Protein AF-A0A538NDC1-F1 (afdb_monomer_lite)

Sequence (71 aa):
MTEPLRKLIMRKCDGGELKQCAIAEGMETLRQDGWRRVAQGKTTIEEVVRVTQTDEVMAETTEEAEPVAAA

Secondary structure (DSSP, 8-state):
--HHHHHHHHTT--HHHHHHHHHHTTPPPHHHHHHHHHHTTSS-HHHHHHHS-------------------

Structure (mmCIF, N/CA/C/O backbone):
data_AF-A0A538NDC1-F1
#
_entry.id   AF-A0A538NDC1-F1
#
loop_
_atom_site.group_PDB
_atom_site.id
_atom_site.type_symbol
_atom_site.label_atom_id
_atom_site.label_alt_id
_atom_site.label_comp_id
_atom_site.label_asym_id
_atom_site.label_entity_id
_atom_site.label_seq_id
_atom_site.pdbx_PDB_ins_code
_atom_site.Cartn_x
_atom_site.Cartn_y
_atom_site.Cartn_z
_atom_site.occupancy
_atom_site.B_iso_or_equiv
_atom_site.auth_seq_id
_atom_site.auth_comp_id
_atom_site.auth_asym_id
_atom_site.auth_atom_id
_atom_site.pdbx_PDB_model_num
ATOM 1 N N . MET A 1 1 ? 14.267 -7.727 -0.587 1.00 69.69 1 MET A N 1
ATOM 2 C CA . MET A 1 1 ? 14.679 -6.567 -1.404 1.00 69.69 1 MET A CA 1
ATOM 3 C C . MET A 1 1 ? 15.014 -7.083 -2.785 1.00 69.69 1 MET A C 1
ATOM 5 O O . MET A 1 1 ? 15.835 -7.990 -2.870 1.00 69.69 1 MET A O 1
ATOM 9 N N . THR A 1 2 ? 14.336 -6.588 -3.817 1.00 91.00 2 THR A N 1
ATOM 10 C CA . THR A 1 2 ? 14.543 -7.051 -5.192 1.00 91.00 2 THR A CA 1
ATOM 11 C C . THR A 1 2 ? 15.710 -6.305 -5.838 1.00 91.00 2 THR A C 1
ATOM 13 O O . THR A 1 2 ? 16.101 -5.219 -5.397 1.00 91.00 2 THR A O 1
ATOM 16 N N . GLU A 1 3 ? 16.314 -6.911 -6.858 1.00 91.75 3 GLU A N 1
ATOM 17 C CA . GLU A 1 3 ? 17.452 -6.319 -7.567 1.00 91.75 3 GLU A CA 1
ATOM 18 C C . GLU A 1 3 ? 17.117 -4.990 -8.274 1.00 91.75 3 GLU A C 1
ATOM 20 O O . GLU A 1 3 ? 17.950 -4.082 -8.208 1.00 91.75 3 GLU A O 1
ATOM 25 N N . PRO A 1 4 ? 15.926 -4.799 -8.884 1.00 90.88 4 PRO A N 1
ATOM 26 C CA . PRO A 1 4 ? 15.520 -3.502 -9.429 1.00 90.88 4 PRO A CA 1
ATOM 27 C C . PRO A 1 4 ? 15.529 -2.388 -8.375 1.00 90.88 4 PRO A C 1
ATOM 29 O O . PRO A 1 4 ? 16.152 -1.346 -8.582 1.00 90.88 4 PRO A O 1
ATOM 32 N N . LEU A 1 5 ? 14.943 -2.642 -7.201 1.00 92.12 5 LEU A N 1
ATOM 33 C CA . LEU A 1 5 ? 14.886 -1.667 -6.112 1.00 92.12 5 LEU A CA 1
ATOM 34 C C . LEU A 1 5 ? 16.289 -1.330 -5.581 1.00 92.12 5 LEU A C 1
ATOM 36 O O . LEU A 1 5 ? 16.603 -0.167 -5.334 1.00 92.12 5 LEU A O 1
ATOM 40 N N . ARG A 1 6 ? 17.171 -2.336 -5.459 1.00 91.81 6 ARG A N 1
ATOM 41 C CA . ARG A 1 6 ? 18.568 -2.140 -5.030 1.00 91.81 6 ARG A CA 1
ATOM 42 C C . A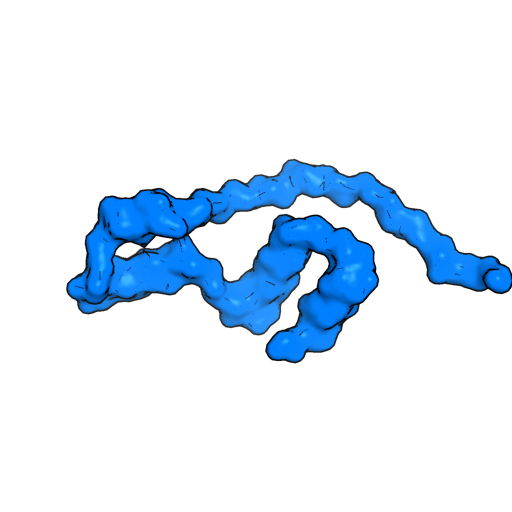RG A 1 6 ? 19.304 -1.165 -5.949 1.00 91.81 6 ARG A C 1
ATOM 44 O O . ARG A 1 6 ? 20.024 -0.295 -5.461 1.00 91.81 6 ARG A O 1
ATOM 51 N N . LYS A 1 7 ? 19.122 -1.294 -7.266 1.00 93.00 7 LYS A N 1
ATOM 52 C CA . LYS A 1 7 ? 19.758 -0.410 -8.254 1.00 93.00 7 LYS A CA 1
ATOM 53 C C . LYS A 1 7 ? 19.290 1.036 -8.101 1.00 93.00 7 LYS A C 1
ATOM 55 O O . LYS A 1 7 ? 20.128 1.932 -8.125 1.00 93.00 7 LYS A O 1
ATOM 60 N N . LEU A 1 8 ? 17.991 1.261 -7.900 1.00 92.00 8 LEU A N 1
ATOM 61 C CA . LEU A 1 8 ? 17.439 2.604 -7.682 1.00 92.00 8 LEU A CA 1
ATOM 62 C C . LEU A 1 8 ? 17.978 3.239 -6.392 1.00 92.00 8 LEU A C 1
ATOM 64 O O . LEU A 1 8 ? 18.375 4.402 -6.395 1.00 92.00 8 LEU A O 1
ATOM 68 N N . ILE A 1 9 ? 18.103 2.455 -5.316 1.00 91.38 9 ILE A N 1
ATOM 69 C CA . ILE A 1 9 ? 18.702 2.921 -4.054 1.00 91.38 9 ILE A CA 1
ATOM 70 C C . ILE A 1 9 ? 20.163 3.339 -4.266 1.00 91.38 9 ILE A C 1
ATOM 72 O O . ILE A 1 9 ? 20.572 4.407 -3.814 1.00 91.38 9 ILE A O 1
ATOM 76 N N . MET A 1 10 ? 20.955 2.528 -4.977 1.00 93.94 10 MET A N 1
ATOM 77 C CA . MET A 1 10 ? 22.360 2.853 -5.264 1.00 93.94 10 MET A CA 1
ATOM 78 C C . MET A 1 10 ? 22.511 4.112 -6.124 1.00 93.94 10 MET A C 1
ATOM 80 O O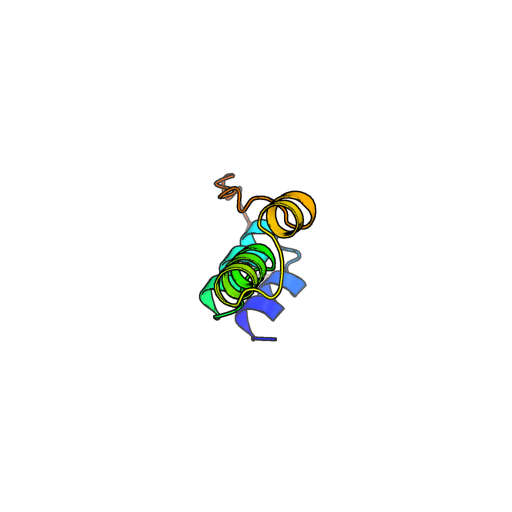 . MET A 1 10 ? 23.480 4.849 -5.958 1.00 93.94 10 MET A O 1
ATOM 84 N N . ARG A 1 11 ? 21.542 4.380 -7.005 1.00 93.31 11 ARG A N 1
ATOM 85 C CA . ARG A 1 11 ? 21.480 5.593 -7.830 1.00 93.31 11 ARG A CA 1
ATOM 86 C C . ARG A 1 11 ? 20.935 6.817 -7.087 1.00 93.31 11 ARG A C 1
ATOM 88 O O . ARG A 1 11 ? 20.972 7.900 -7.656 1.00 93.31 11 ARG A O 1
ATOM 95 N N . LYS A 1 12 ? 20.478 6.667 -5.835 1.00 90.06 12 LYS A N 1
ATOM 96 C CA . LYS A 1 12 ? 19.817 7.722 -5.045 1.00 90.06 12 LYS A CA 1
ATOM 97 C C . LYS A 1 12 ? 18.611 8.339 -5.770 1.00 90.06 12 LYS A C 1
ATOM 99 O O . LYS A 1 12 ? 18.402 9.545 -5.688 1.00 90.06 12 LYS A O 1
ATOM 104 N N . CYS A 1 13 ? 17.842 7.497 -6.462 1.00 88.12 13 CYS A N 1
ATOM 105 C CA . CYS A 1 13 ? 16.559 7.872 -7.050 1.00 88.12 13 CYS A CA 1
ATOM 106 C C . CYS A 1 13 ? 15.606 8.439 -5.989 1.00 88.12 13 CYS A C 1
ATOM 108 O O . CYS A 1 13 ? 15.733 8.131 -4.797 1.00 88.12 13 CYS A O 1
ATOM 110 N N . ASP A 1 14 ? 14.651 9.260 -6.419 1.00 91.12 14 ASP A N 1
ATOM 111 C CA . ASP A 1 14 ? 13.693 9.877 -5.513 1.00 91.12 14 ASP A CA 1
ATOM 112 C C . ASP A 1 14 ? 12.747 8.840 -4.876 1.00 91.12 14 ASP A C 1
ATOM 114 O O . ASP A 1 14 ? 12.623 7.680 -5.289 1.00 91.12 14 ASP A O 1
ATOM 118 N N . GLY A 1 15 ? 12.072 9.267 -3.809 1.00 87.38 15 GLY A N 1
ATOM 119 C CA . GLY A 1 15 ? 11.159 8.404 -3.064 1.00 87.38 15 GLY A CA 1
ATOM 120 C C . GLY A 1 15 ? 9.946 7.942 -3.880 1.00 87.38 15 GLY A C 1
ATOM 121 O O . GLY A 1 15 ? 9.411 6.868 -3.599 1.00 87.38 15 GLY A O 1
ATOM 122 N N . GLY A 1 16 ? 9.523 8.714 -4.882 1.00 87.75 16 GLY A N 1
ATOM 123 C CA . GLY A 1 16 ? 8.433 8.378 -5.792 1.00 87.75 16 GLY A CA 1
ATOM 124 C C . GLY A 1 16 ? 8.813 7.234 -6.725 1.00 87.75 16 GLY A C 1
ATOM 125 O O . GLY A 1 16 ? 8.100 6.228 -6.760 1.00 87.75 16 GLY A O 1
ATOM 126 N N . GLU A 1 17 ? 9.964 7.325 -7.395 1.00 88.62 17 GLU A N 1
ATOM 127 C CA . GLU A 1 17 ? 10.511 6.246 -8.233 1.00 88.62 17 GLU A CA 1
ATOM 128 C C . GLU A 1 17 ? 10.699 4.945 -7.437 1.00 88.62 17 GLU A C 1
ATOM 130 O O . GLU A 1 17 ? 10.295 3.860 -7.871 1.00 88.62 17 GLU A O 1
ATOM 135 N N . LEU A 1 18 ? 11.251 5.046 -6.222 1.00 90.81 18 LEU A N 1
ATOM 136 C CA . LEU A 1 18 ? 11.413 3.899 -5.326 1.00 90.81 18 LEU A CA 1
ATOM 137 C C . LEU A 1 18 ? 10.068 3.285 -4.925 1.00 90.81 18 LEU A C 1
ATOM 139 O O . LEU A 1 18 ? 9.925 2.061 -4.928 1.00 90.81 18 LEU A O 1
ATOM 143 N N . LYS A 1 19 ? 9.072 4.118 -4.603 1.00 89.75 19 LYS A N 1
ATOM 144 C CA . LYS A 1 19 ? 7.721 3.673 -4.242 1.00 89.75 19 LYS A CA 1
ATOM 145 C C . LYS A 1 19 ? 7.034 2.970 -5.410 1.00 89.75 19 LYS A C 1
ATOM 147 O O . LYS A 1 19 ? 6.459 1.903 -5.211 1.00 89.75 19 LYS A O 1
ATOM 152 N N . GLN A 1 20 ? 7.102 3.530 -6.616 1.00 90.00 20 GLN A N 1
ATOM 153 C CA . GLN A 1 20 ? 6.504 2.929 -7.809 1.00 90.00 20 GLN A CA 1
ATOM 154 C C . GLN A 1 20 ? 7.133 1.571 -8.127 1.00 90.00 20 GLN A C 1
ATOM 156 O O . GLN A 1 20 ? 6.410 0.597 -8.335 1.00 90.00 20 GLN A O 1
ATOM 161 N N . CYS A 1 21 ? 8.466 1.480 -8.091 1.00 91.81 21 CYS A N 1
ATOM 162 C CA . CYS A 1 21 ? 9.168 0.214 -8.282 1.00 91.81 21 CYS A CA 1
ATOM 163 C C . CYS A 1 21 ? 8.786 -0.809 -7.204 1.00 91.81 21 CYS A C 1
ATOM 165 O O . CYS A 1 21 ? 8.472 -1.949 -7.533 1.00 91.81 21 CYS A O 1
ATOM 167 N N . ALA A 1 22 ? 8.733 -0.407 -5.931 1.00 92.19 22 ALA A N 1
ATOM 168 C CA . ALA A 1 22 ? 8.325 -1.288 -4.840 1.00 92.19 22 ALA A CA 1
ATOM 169 C C . ALA A 1 22 ? 6.911 -1.858 -5.049 1.00 92.19 22 ALA A C 1
ATOM 171 O O . ALA A 1 22 ? 6.713 -3.062 -4.890 1.00 92.19 22 ALA A O 1
ATOM 172 N N . ILE A 1 23 ? 5.948 -1.019 -5.447 1.00 92.19 23 ILE A N 1
ATOM 173 C CA . ILE A 1 23 ? 4.567 -1.447 -5.718 1.00 92.19 23 ILE A CA 1
ATOM 174 C C . ILE A 1 23 ? 4.511 -2.392 -6.926 1.00 92.19 23 ILE A C 1
ATOM 176 O O . ILE A 1 23 ? 3.852 -3.428 -6.856 1.00 92.19 23 ILE A O 1
ATOM 180 N N . ALA A 1 24 ? 5.223 -2.078 -8.013 1.00 90.62 24 ALA A N 1
ATOM 181 C CA . ALA A 1 24 ? 5.284 -2.929 -9.205 1.00 90.62 24 ALA A CA 1
ATOM 182 C C . ALA A 1 24 ? 5.883 -4.316 -8.909 1.00 90.62 24 ALA A C 1
ATOM 184 O O . ALA A 1 24 ? 5.459 -5.317 -9.481 1.00 90.62 24 ALA A O 1
ATOM 185 N N . GLU A 1 25 ? 6.821 -4.382 -7.966 1.00 92.19 25 GLU A N 1
ATOM 186 C CA . GLU A 1 25 ? 7.446 -5.617 -7.482 1.00 92.19 25 GLU A CA 1
ATOM 187 C C . GLU A 1 25 ? 6.594 -6.346 -6.419 1.00 92.19 25 GLU A C 1
ATOM 189 O O . GLU A 1 25 ? 7.036 -7.336 -5.833 1.00 92.19 25 GLU A O 1
ATOM 194 N N . GLY A 1 26 ? 5.367 -5.876 -6.160 1.00 91.69 26 GLY A N 1
ATOM 195 C CA . GLY A 1 26 ? 4.387 -6.533 -5.294 1.00 91.69 26 GLY A CA 1
ATOM 196 C C . GLY A 1 26 ? 4.422 -6.108 -3.826 1.00 91.69 26 GLY A C 1
ATOM 197 O O . GLY A 1 26 ? 3.807 -6.776 -2.993 1.00 91.69 26 GLY A O 1
ATOM 198 N N . MET A 1 27 ? 5.124 -5.026 -3.473 1.00 93.44 27 MET A N 1
ATOM 199 C CA . MET A 1 27 ? 5.030 -4.456 -2.127 1.00 93.44 27 MET A CA 1
ATOM 200 C C . MET A 1 27 ? 3.716 -3.690 -1.949 1.00 93.44 27 MET A C 1
ATOM 202 O O . MET A 1 27 ? 3.253 -2.987 -2.843 1.00 93.44 27 MET A O 1
ATOM 206 N N . GLU A 1 28 ? 3.134 -3.799 -0.759 1.00 91.62 28 GLU A N 1
ATOM 207 C CA . GLU A 1 28 ? 1.900 -3.108 -0.388 1.00 91.62 28 GLU A CA 1
ATOM 208 C C . GLU A 1 28 ? 2.226 -1.831 0.399 1.00 91.62 28 GLU A C 1
ATOM 210 O O . GLU A 1 28 ? 3.107 -1.826 1.264 1.00 91.62 28 GLU A O 1
ATOM 215 N N . THR A 1 29 ? 1.526 -0.732 0.108 1.00 93.56 29 THR A N 1
ATOM 216 C CA . THR A 1 29 ? 1.694 0.511 0.875 1.00 93.56 29 THR A CA 1
ATOM 217 C C . THR A 1 29 ? 1.019 0.401 2.241 1.00 93.56 29 THR A C 1
ATOM 219 O O . THR A 1 29 ? 0.060 -0.348 2.432 1.00 93.56 29 THR A O 1
ATOM 222 N N . LEU A 1 30 ? 1.463 1.209 3.210 1.00 94.38 30 LEU A N 1
ATOM 223 C CA . LEU A 1 30 ? 0.826 1.252 4.532 1.00 94.38 30 LEU A CA 1
ATOM 224 C C . LEU A 1 30 ? -0.661 1.644 4.443 1.00 94.38 30 LEU A C 1
ATOM 226 O O . LEU A 1 30 ? -1.477 1.166 5.227 1.00 94.38 30 LEU A O 1
ATOM 230 N N . ARG A 1 31 ? -1.024 2.491 3.471 1.00 93.94 31 ARG A N 1
ATOM 231 C CA . ARG A 1 31 ? -2.415 2.881 3.212 1.00 93.94 31 ARG A CA 1
ATOM 232 C C . ARG A 1 31 ? -3.244 1.709 2.686 1.00 93.94 31 ARG A C 1
ATOM 234 O O . ARG A 1 31 ? -4.356 1.507 3.165 1.00 93.94 31 ARG A O 1
ATOM 241 N N . GLN A 1 32 ? -2.707 0.925 1.751 1.00 94.62 32 GLN A N 1
ATOM 242 C CA . GLN A 1 32 ? -3.360 -0.286 1.239 1.00 94.62 32 GLN A CA 1
ATOM 243 C C . GLN A 1 32 ? -3.579 -1.326 2.352 1.00 94.62 32 GLN A C 1
ATOM 245 O O . GLN A 1 32 ? -4.705 -1.797 2.535 1.00 94.62 32 GLN A O 1
ATOM 250 N N . ASP A 1 33 ? -2.554 -1.589 3.171 1.00 95.81 33 ASP A N 1
ATOM 251 C CA . ASP A 1 33 ? -2.671 -2.486 4.329 1.00 95.81 33 ASP A CA 1
ATOM 252 C C . ASP A 1 33 ? -3.687 -1.959 5.358 1.00 95.81 33 ASP A C 1
ATOM 254 O O . ASP A 1 33 ? -4.508 -2.713 5.883 1.00 95.81 33 ASP A O 1
ATOM 258 N N . GLY A 1 34 ? -3.708 -0.646 5.598 1.00 96.00 34 GLY A N 1
ATOM 259 C CA . GLY A 1 34 ? -4.705 0.004 6.447 1.00 96.00 34 GLY A CA 1
ATOM 260 C C . GLY A 1 34 ? -6.137 -0.306 6.007 1.00 96.00 34 GLY A C 1
ATOM 261 O O . GLY A 1 34 ? -6.946 -0.769 6.813 1.00 96.00 34 GLY A O 1
ATOM 262 N N . TRP A 1 35 ? -6.447 -0.144 4.718 1.00 96.81 35 TRP A N 1
ATOM 263 C CA . TRP A 1 35 ? -7.772 -0.472 4.178 1.00 96.81 35 TRP A CA 1
ATOM 264 C C . TRP A 1 35 ? -8.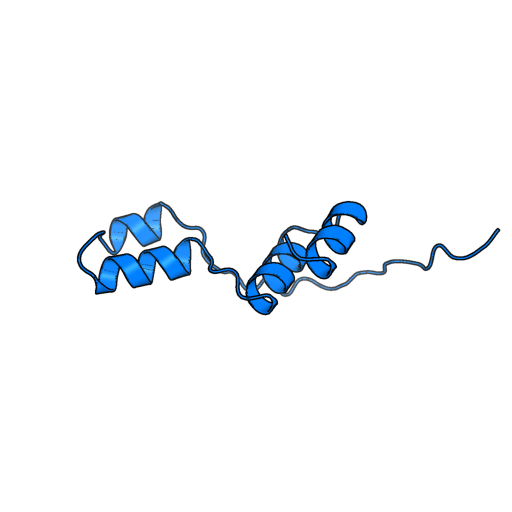125 -1.951 4.320 1.00 96.81 35 TRP A C 1
ATOM 266 O O . TRP A 1 35 ? -9.256 -2.293 4.678 1.00 96.81 35 TRP A O 1
ATOM 276 N N . ARG A 1 36 ? -7.152 -2.840 4.111 1.00 97.12 36 ARG A N 1
ATOM 277 C CA . ARG A 1 36 ? -7.328 -4.278 4.333 1.00 97.12 36 ARG A CA 1
ATOM 278 C C . ARG A 1 36 ? -7.685 -4.579 5.790 1.00 97.12 36 ARG A C 1
ATOM 280 O O . ARG A 1 36 ? -8.568 -5.397 6.048 1.00 97.12 36 ARG A O 1
ATOM 287 N N . ARG A 1 37 ? -7.040 -3.912 6.749 1.00 97.44 37 ARG A N 1
ATOM 288 C CA . ARG A 1 37 ? -7.337 -4.061 8.183 1.00 97.44 37 ARG A CA 1
ATOM 289 C C . ARG A 1 37 ? -8.705 -3.497 8.557 1.00 97.44 37 ARG A C 1
ATOM 291 O O . ARG A 1 37 ? -9.376 -4.107 9.389 1.00 97.44 37 ARG A O 1
ATOM 298 N N . VAL A 1 38 ? -9.138 -2.399 7.932 1.00 98.06 38 VAL A N 1
ATOM 299 C CA . VAL A 1 38 ? -10.499 -1.856 8.101 1.00 98.06 38 VAL A CA 1
ATOM 300 C C . VAL A 1 38 ? -11.533 -2.884 7.655 1.00 98.06 38 VAL A C 1
ATOM 302 O O . VAL A 1 38 ? -12.447 -3.196 8.413 1.00 98.06 38 VAL A O 1
ATOM 305 N N . ALA A 1 39 ? -11.353 -3.485 6.475 1.00 97.69 39 ALA A N 1
ATOM 306 C CA . ALA A 1 39 ? -12.259 -4.518 5.966 1.00 97.69 39 ALA A CA 1
ATOM 307 C C . ALA A 1 39 ? -12.329 -5.763 6.873 1.00 97.69 39 ALA A C 1
ATOM 309 O O . ALA A 1 39 ? -13.333 -6.469 6.890 1.00 97.69 39 ALA A O 1
ATOM 310 N N . GLN A 1 40 ? -11.274 -6.024 7.649 1.00 98.06 40 GLN A N 1
ATOM 311 C CA . GLN A 1 40 ? -11.214 -7.105 8.638 1.00 98.06 40 GLN A CA 1
ATOM 312 C C . GLN A 1 40 ? -11.730 -6.697 10.030 1.00 98.06 40 GLN A C 1
ATOM 314 O O . GLN A 1 40 ? -11.694 -7.521 10.942 1.00 98.06 40 GLN A O 1
ATOM 319 N N . GLY A 1 41 ? -12.151 -5.443 10.229 1.00 96.94 41 GLY A N 1
ATOM 320 C CA . GLY A 1 41 ? -12.586 -4.920 11.528 1.00 96.94 41 GLY A CA 1
ATOM 321 C C . GLY A 1 41 ? -11.464 -4.775 12.563 1.00 96.94 41 GLY A C 1
ATOM 322 O O . GLY A 1 41 ? -11.735 -4.774 13.760 1.00 96.94 41 GLY A O 1
ATOM 323 N N . LYS A 1 42 ? -10.198 -4.694 12.129 1.00 98.12 42 LYS A N 1
ATOM 324 C CA . LYS A 1 42 ? -9.016 -4.630 13.015 1.00 98.12 42 LYS A CA 1
ATOM 325 C C . LYS A 1 42 ? -8.536 -3.211 13.322 1.00 98.12 42 LYS A C 1
ATOM 327 O O . LYS A 1 42 ? -7.756 -3.028 14.248 1.00 98.12 42 LYS A O 1
ATOM 332 N N . THR A 1 43 ? -8.945 -2.232 12.523 1.00 97.31 43 THR A N 1
ATOM 333 C CA . THR A 1 43 ? -8.637 -0.804 12.699 1.00 97.31 43 THR A CA 1
ATOM 334 C C . THR A 1 43 ? -9.822 0.030 12.205 1.00 97.31 43 THR A C 1
ATOM 336 O O . THR A 1 43 ? -10.756 -0.523 11.615 1.00 97.31 43 THR A O 1
ATOM 339 N N . THR A 1 44 ? -9.800 1.342 12.438 1.00 97.62 44 THR A N 1
ATOM 340 C CA . THR A 1 44 ? -10.846 2.266 11.986 1.00 97.62 44 THR A CA 1
ATOM 341 C C . THR A 1 44 ? -10.404 3.085 10.779 1.00 97.62 44 THR A C 1
ATOM 343 O O . THR A 1 44 ? -9.214 3.254 10.502 1.00 97.62 44 THR A O 1
ATOM 346 N N . ILE A 1 45 ? -11.384 3.618 10.049 1.00 96.88 45 ILE A N 1
ATOM 347 C CA . ILE A 1 45 ? -11.135 4.487 8.895 1.00 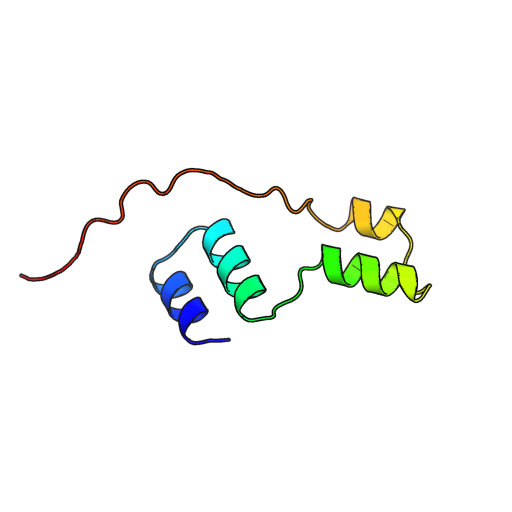96.88 45 ILE A CA 1
ATOM 348 C C . ILE A 1 45 ? -10.358 5.736 9.334 1.00 96.88 45 ILE A C 1
ATOM 350 O O . ILE A 1 45 ? -9.415 6.139 8.654 1.00 96.88 45 ILE A O 1
ATOM 354 N N . GLU A 1 46 ? -10.699 6.321 10.487 1.00 96.88 46 GLU A N 1
ATOM 355 C CA . GLU A 1 46 ? -10.018 7.509 11.012 1.00 96.88 46 GLU A CA 1
ATOM 356 C C . GLU A 1 46 ? -8.544 7.237 11.321 1.00 96.88 46 GLU A C 1
ATOM 358 O O . GLU A 1 46 ? -7.695 8.091 11.063 1.00 96.88 46 GLU A O 1
ATOM 363 N N . GLU A 1 47 ? -8.218 6.054 11.847 1.00 95.62 47 GLU A N 1
ATOM 364 C CA . GLU A 1 47 ? -6.831 5.673 12.107 1.00 95.62 47 GLU A CA 1
ATOM 365 C C . GLU A 1 47 ? -6.032 5.586 10.806 1.00 95.62 47 GLU A C 1
ATOM 367 O O . GLU A 1 47 ? -4.965 6.192 10.707 1.00 95.62 47 GLU A O 1
ATOM 372 N N . VAL A 1 48 ? -6.567 4.910 9.785 1.00 95.94 48 VAL A N 1
ATOM 373 C CA . VAL A 1 48 ? -5.899 4.782 8.481 1.00 95.94 48 VAL A CA 1
ATOM 374 C C . VAL A 1 48 ? -5.666 6.150 7.850 1.00 95.94 48 VAL A C 1
ATOM 376 O O . VAL A 1 48 ? -4.560 6.437 7.389 1.00 95.94 48 VAL A O 1
ATOM 379 N N . VAL A 1 49 ? -6.677 7.020 7.853 1.00 94.38 49 VAL A N 1
ATOM 380 C CA . VAL A 1 49 ? -6.567 8.361 7.265 1.00 94.38 49 VAL A CA 1
ATOM 381 C C . VAL A 1 49 ? -5.558 9.225 8.023 1.00 94.38 49 VAL A C 1
ATOM 383 O O . VAL A 1 49 ? -4.804 9.956 7.387 1.00 94.38 49 VAL A O 1
ATOM 386 N N . ARG A 1 50 ? -5.505 9.126 9.356 1.00 94.25 50 ARG A N 1
ATOM 387 C CA . ARG A 1 50 ? -4.589 9.913 10.196 1.00 94.25 50 ARG A CA 1
ATOM 388 C C . ARG A 1 50 ? -3.136 9.436 10.123 1.00 94.25 50 ARG A C 1
ATOM 390 O O . ARG A 1 50 ? -2.230 10.255 10.222 1.00 94.25 50 ARG A O 1
ATOM 397 N N . VAL A 1 51 ? -2.908 8.126 10.027 1.00 93.75 51 VAL A N 1
ATOM 398 C CA . VAL A 1 51 ? -1.568 7.522 10.164 1.00 93.75 51 VAL A CA 1
ATOM 399 C C . VAL A 1 51 ? -0.862 7.362 8.818 1.00 93.75 51 VAL A C 1
ATOM 401 O O . VAL A 1 51 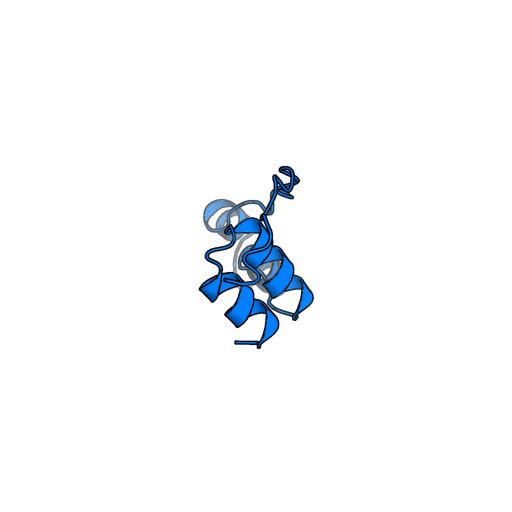? 0.366 7.309 8.767 1.00 93.75 51 VAL A O 1
ATOM 404 N N . THR A 1 52 ? -1.609 7.286 7.717 1.00 92.62 52 THR A N 1
ATOM 405 C CA . THR A 1 52 ? -1.032 7.031 6.393 1.00 92.62 52 THR A CA 1
ATOM 406 C C . THR A 1 52 ? -1.012 8.293 5.542 1.00 92.62 52 THR A C 1
ATOM 408 O O . THR A 1 52 ? -1.952 9.081 5.554 1.00 92.62 52 THR A O 1
ATOM 411 N N . GLN A 1 53 ? 0.041 8.484 4.748 1.00 85.25 53 GLN A N 1
ATOM 412 C CA . GLN A 1 53 ? 0.077 9.548 3.740 1.00 85.25 53 GLN A CA 1
ATOM 413 C C . GLN A 1 53 ? -0.797 9.161 2.547 1.00 85.25 53 GLN A C 1
ATOM 415 O O . GLN A 1 53 ? -0.936 7.971 2.251 1.00 85.25 53 GLN A O 1
ATOM 420 N N . THR A 1 54 ? -1.429 10.137 1.895 1.00 77.81 54 THR A N 1
ATOM 421 C CA . THR A 1 54 ? -2.170 9.889 0.652 1.00 77.81 54 THR A CA 1
ATOM 422 C C . THR A 1 54 ? -1.191 9.416 -0.412 1.00 77.81 54 THR A C 1
ATOM 424 O O . THR A 1 54 ? -0.080 9.934 -0.518 1.00 77.81 54 THR A O 1
ATOM 427 N N . ASP A 1 55 ? -1.590 8.414 -1.194 1.00 69.06 55 ASP A N 1
ATOM 428 C CA . ASP A 1 55 ? -0.854 8.038 -2.395 1.00 69.06 55 ASP A CA 1
ATOM 429 C C . ASP A 1 55 ? -1.118 9.116 -3.454 1.00 69.06 55 ASP A C 1
ATOM 431 O O . ASP A 1 55 ? -1.877 8.915 -4.396 1.00 69.06 55 ASP A O 1
ATOM 435 N N . GLU A 1 56 ? -0.546 10.305 -3.255 1.00 60.09 56 GLU A N 1
ATOM 436 C CA . GLU A 1 56 ? -0.424 11.288 -4.318 1.00 60.09 56 GLU A CA 1
ATOM 437 C C . GLU A 1 56 ? 0.425 10.617 -5.395 1.00 60.09 56 GLU A C 1
ATOM 439 O O . GLU A 1 56 ? 1.569 10.209 -5.164 1.00 60.09 56 GLU A O 1
ATOM 444 N N . VAL A 1 57 ? -0.189 10.379 -6.552 1.00 53.19 57 VAL A N 1
ATOM 445 C CA . VAL A 1 57 ? 0.529 10.034 -7.772 1.00 53.19 57 VAL A CA 1
ATOM 446 C C . VAL A 1 57 ? 1.430 11.223 -8.075 1.00 53.19 57 VAL A C 1
ATOM 448 O O . VAL A 1 57 ? 1.000 12.199 -8.679 1.00 53.19 57 VAL A O 1
ATOM 451 N N . MET A 1 58 ? 2.663 11.155 -7.578 1.00 51.94 58 MET A N 1
ATOM 452 C CA . MET A 1 58 ? 3.736 12.089 -7.892 1.00 51.94 58 MET A CA 1
ATOM 453 C C . MET A 1 58 ? 4.061 11.898 -9.376 1.00 51.94 58 MET A C 1
ATOM 455 O O . MET A 1 58 ? 4.906 11.089 -9.750 1.00 51.94 58 MET A O 1
ATOM 459 N N . ALA A 1 59 ? 3.290 12.561 -10.233 1.00 48.44 59 ALA A N 1
ATOM 460 C CA . ALA A 1 59 ? 3.614 12.775 -11.629 1.00 48.44 59 ALA A CA 1
ATOM 461 C C . ALA A 1 59 ? 4.450 14.055 -11.704 1.00 48.44 59 ALA A C 1
ATOM 463 O O . ALA A 1 59 ? 3.985 15.078 -12.195 1.00 48.44 59 ALA A O 1
ATOM 464 N N . GLU A 1 60 ? 5.666 14.011 -11.164 1.00 45.38 60 GLU A N 1
ATOM 465 C CA . GLU A 1 60 ? 6.648 15.075 -11.356 1.00 45.38 60 GLU A CA 1
ATOM 466 C C . GLU A 1 60 ? 7.778 14.518 -12.225 1.00 45.38 60 GLU A C 1
ATOM 468 O O . GLU A 1 60 ? 8.520 13.619 -11.845 1.00 45.38 60 GLU A O 1
ATOM 473 N N . THR A 1 61 ? 7.743 14.991 -13.469 1.00 44.66 61 THR A N 1
ATOM 474 C CA . THR A 1 61 ? 8.771 15.037 -14.513 1.00 44.66 61 THR A CA 1
ATOM 475 C C . THR A 1 61 ? 10.123 14.398 -14.194 1.00 44.66 61 THR A C 1
ATOM 477 O O . THR A 1 61 ? 10.902 14.900 -13.389 1.00 44.66 61 THR A O 1
ATOM 480 N N . THR A 1 62 ? 10.447 13.355 -14.957 1.00 43.31 62 THR A N 1
ATOM 481 C CA . THR A 1 62 ? 11.817 12.892 -15.186 1.00 43.31 62 THR A CA 1
ATOM 482 C C . THR A 1 62 ? 12.608 14.039 -15.823 1.00 43.31 62 THR A C 1
ATOM 484 O O . THR A 1 62 ? 12.445 14.309 -17.011 1.00 43.31 62 THR A O 1
ATOM 487 N N . GLU A 1 63 ? 13.440 14.732 -15.048 1.00 49.38 63 GLU A N 1
ATOM 488 C CA . GLU A 1 63 ? 14.496 15.587 -15.594 1.00 49.38 63 GLU A CA 1
ATOM 489 C C . GLU A 1 63 ? 15.826 14.820 -15.512 1.00 49.38 63 GLU A C 1
ATOM 491 O O . GLU A 1 63 ? 16.348 14.528 -14.440 1.00 49.38 63 GLU A O 1
ATOM 496 N N . GLU A 1 64 ? 16.258 14.386 -16.696 1.00 49.88 64 GLU A N 1
ATOM 497 C CA . GLU A 1 64 ? 17.602 14.000 -17.143 1.00 49.88 64 GLU A CA 1
ATOM 498 C C . GLU A 1 64 ? 18.578 13.358 -16.136 1.00 49.88 64 GLU A C 1
ATOM 500 O O . GLU A 1 64 ? 19.335 14.019 -15.429 1.00 49.88 64 GLU A O 1
ATOM 505 N N . ALA A 1 65 ? 18.697 12.028 -16.204 1.00 44.31 65 ALA A N 1
ATOM 506 C CA . ALA A 1 65 ? 19.928 11.346 -15.814 1.00 44.31 65 ALA A CA 1
ATOM 507 C C . ALA A 1 65 ? 20.847 11.227 -17.044 1.00 44.31 65 ALA A C 1
ATOM 509 O O . ALA A 1 65 ? 20.674 10.323 -17.865 1.00 44.31 65 ALA A O 1
ATOM 510 N N . GLU A 1 66 ? 21.815 12.140 -17.165 1.00 43.31 66 GLU A N 1
ATOM 511 C CA . GLU A 1 66 ? 22.917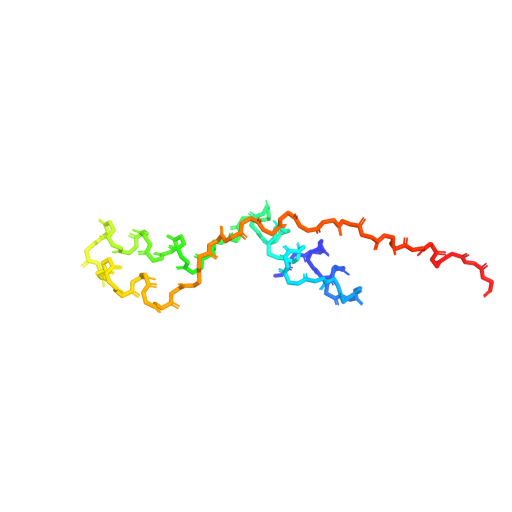 12.047 -18.132 1.00 43.31 66 GLU A CA 1
ATOM 512 C C . GLU A 1 66 ? 23.679 10.705 -18.016 1.00 43.31 66 GLU A C 1
ATOM 514 O O . GLU A 1 66 ? 23.805 10.132 -16.924 1.00 43.31 66 GLU A O 1
ATOM 519 N N . PRO A 1 67 ? 24.221 10.178 -19.132 1.00 49.94 67 PRO A N 1
ATOM 520 C CA . PRO A 1 67 ? 24.896 8.893 -19.152 1.00 49.94 67 PRO A CA 1
ATOM 521 C C . PRO A 1 67 ? 26.319 9.033 -18.602 1.00 49.94 67 PRO A C 1
ATOM 523 O O . PRO A 1 67 ? 27.213 9.526 -19.283 1.00 49.94 67 PRO A O 1
ATOM 526 N N . VAL A 1 68 ? 26.587 8.512 -17.402 1.00 52.59 68 VAL A N 1
ATOM 527 C CA . VAL A 1 68 ? 27.977 8.240 -16.999 1.00 52.59 68 VAL A CA 1
ATOM 528 C C . VAL A 1 68 ? 28.418 6.937 -17.664 1.00 52.59 68 VAL A C 1
ATOM 530 O O . VAL A 1 68 ? 28.346 5.853 -17.085 1.00 52.59 68 VAL A O 1
ATOM 533 N N . ALA A 1 69 ? 28.850 7.056 -18.919 1.00 41.66 69 ALA A N 1
ATOM 534 C CA . ALA A 1 69 ? 29.638 6.060 -19.625 1.00 41.66 69 ALA A CA 1
ATOM 535 C C . ALA A 1 69 ? 30.946 6.694 -20.125 1.00 41.66 69 ALA A C 1
ATOM 537 O O . ALA A 1 69 ? 30.921 7.647 -20.894 1.00 41.66 69 ALA A O 1
ATOM 538 N N . ALA A 1 70 ? 32.055 6.069 -19.720 1.00 35.47 70 ALA A N 1
ATOM 539 C CA . ALA A 1 70 ? 33.374 6.069 -20.357 1.00 35.47 70 ALA A CA 1
ATOM 540 C C . ALA A 1 70 ? 34.203 7.374 -20.380 1.00 35.47 70 ALA A C 1
ATOM 542 O O . ALA A 1 70 ? 34.087 8.180 -21.299 1.00 35.47 70 ALA A O 1
ATOM 543 N N . ALA A 1 71 ? 35.161 7.467 -19.448 1.00 35.09 71 ALA A N 1
ATOM 544 C CA . ALA A 1 71 ? 36.582 7.746 -19.715 1.00 35.09 71 ALA A CA 1
ATOM 545 C C . ALA A 1 71 ? 37.425 7.363 -18.488 1.00 35.09 71 ALA A C 1
ATOM 547 O O . ALA A 1 71 ? 37.005 7.717 -17.363 1.00 35.09 71 ALA A O 1
#

Radius of gyration: 16.39 Å; chains: 1; bounding box: 49×23×33 Å

Foldseek 3Di:
DDPVLVVCVVVVHDPLVSVVVCVVVPDDFLLRVVVVCVVVVNDHPVCSVVPHDDPPNPPDDDDDDDDPDDD

pLDDT: mean 81.9, std 19.82, range [35.09, 98.12]